Protein AF-A0A1G6D6C1-F1 (afdb_monomer_lite)

Sequence (81 aa):
MDKLIKVRVPESRIKALDYFIKLKGSTLEVEMEKAVDLLYDKFVPKEVRSYVEGTQPEADGVNGKHVCRKRSDDAGDGSPV

Structure (mmCIF, N/CA/C/O backbone):
data_AF-A0A1G6D6C1-F1
#
_entry.id   AF-A0A1G6D6C1-F1
#
loop_
_atom_site.group_PDB
_atom_site.id
_atom_site.type_symbol
_atom_site.label_atom_id
_atom_site.label_alt_id
_atom_site.label_comp_id
_atom_site.label_asym_id
_atom_site.label_entity_id
_atom_site.label_seq_id
_atom_site.pdbx_PDB_ins_code
_atom_site.Cartn_x
_atom_site.Cartn_y
_atom_site.Cartn_z
_atom_site.occupancy
_atom_site.B_iso_or_equiv
_atom_site.auth_seq_id
_atom_site.auth_comp_id
_atom_site.auth_asym_id
_atom_site.auth_atom_id
_atom_site.pdbx_PDB_model_num
ATOM 1 N N . MET A 1 1 ? -1.977 9.366 -14.506 1.00 51.47 1 MET A N 1
ATOM 2 C CA . MET A 1 1 ? -2.971 8.435 -15.086 1.00 51.47 1 MET A CA 1
ATOM 3 C C . MET A 1 1 ? -3.316 7.439 -14.004 1.00 51.47 1 MET A C 1
ATOM 5 O O . MET A 1 1 ? -2.486 6.594 -13.694 1.00 51.47 1 MET A O 1
ATOM 9 N N . ASP A 1 2 ? -4.496 7.568 -13.411 1.00 74.75 2 ASP A N 1
ATOM 10 C CA . ASP A 1 2 ? -4.880 6.777 -12.241 1.00 74.75 2 ASP A CA 1
ATOM 11 C C . ASP A 1 2 ? -5.573 5.490 -12.685 1.00 74.75 2 ASP A C 1
ATOM 13 O O . ASP A 1 2 ? -6.512 5.508 -13.487 1.00 74.75 2 ASP A O 1
ATOM 17 N N . LYS A 1 3 ? -5.094 4.346 -12.190 1.00 81.00 3 LYS A N 1
ATOM 18 C CA . LYS A 1 3 ? -5.664 3.035 -12.509 1.00 81.00 3 LYS A CA 1
ATOM 19 C C . LYS A 1 3 ? -6.417 2.491 -11.299 1.00 81.00 3 LYS A C 1
ATOM 21 O O . LYS A 1 3 ? -5.824 2.239 -10.257 1.00 81.00 3 LYS A O 1
ATOM 26 N N . LEU A 1 4 ? -7.716 2.235 -11.457 1.00 83.56 4 LEU A N 1
ATOM 27 C CA . LEU A 1 4 ? -8.537 1.642 -10.400 1.00 83.56 4 LEU A CA 1
ATOM 28 C C . LEU A 1 4 ? -8.316 0.124 -10.319 1.00 83.56 4 LEU A C 1
ATOM 30 O O . LEU A 1 4 ? -8.627 -0.611 -11.260 1.00 83.56 4 LEU A O 1
ATOM 34 N N . ILE A 1 5 ? -7.836 -0.357 -9.172 1.00 83.94 5 ILE A N 1
ATOM 35 C CA . ILE A 1 5 ? -7.683 -1.786 -8.872 1.00 83.94 5 ILE A CA 1
ATOM 36 C C . ILE A 1 5 ? -8.730 -2.179 -7.822 1.00 83.94 5 ILE A C 1
ATOM 38 O O . ILE A 1 5 ? -8.811 -1.574 -6.758 1.00 83.94 5 ILE A O 1
ATOM 42 N N . LYS A 1 6 ? -9.541 -3.207 -8.107 1.00 89.25 6 LYS A N 1
ATOM 43 C CA . LYS A 1 6 ? -10.526 -3.753 -7.156 1.00 89.25 6 LYS A CA 1
ATOM 44 C C . LYS A 1 6 ? -9.983 -5.033 -6.527 1.00 89.25 6 LYS A C 1
ATOM 46 O O . LYS A 1 6 ? -9.825 -6.035 -7.221 1.00 89.25 6 LYS A O 1
ATOM 51 N N . VAL A 1 7 ? -9.748 -5.018 -5.217 1.00 86.31 7 VAL A N 1
ATOM 52 C CA . VAL A 1 7 ? -9.285 -6.184 -4.446 1.00 86.31 7 VAL A CA 1
ATOM 53 C C . VAL A 1 7 ? -10.385 -6.622 -3.488 1.00 86.31 7 VAL A C 1
ATOM 55 O O . VAL A 1 7 ? -11.004 -5.796 -2.820 1.00 86.31 7 VAL A O 1
ATOM 58 N N . ARG A 1 8 ? -10.645 -7.930 -3.413 1.00 90.12 8 ARG A N 1
ATOM 59 C CA . ARG A 1 8 ? -11.561 -8.494 -2.417 1.00 90.12 8 ARG A CA 1
ATOM 60 C C . ARG A 1 8 ? -10.769 -8.884 -1.180 1.00 90.12 8 ARG A C 1
ATOM 62 O O . ARG A 1 8 ? -9.892 -9.740 -1.252 1.00 90.12 8 ARG A O 1
ATOM 69 N N . VAL A 1 9 ? -11.104 -8.274 -0.052 1.00 87.00 9 VAL A N 1
ATOM 70 C CA . VAL A 1 9 ? -10.495 -8.553 1.250 1.00 87.00 9 VAL A CA 1
ATOM 71 C C . VAL A 1 9 ? -11.625 -8.853 2.235 1.00 87.00 9 VAL A C 1
ATOM 73 O O . VAL A 1 9 ? -12.667 -8.200 2.165 1.00 87.00 9 VAL A O 1
ATOM 76 N N . PRO A 1 10 ? -11.474 -9.837 3.137 1.00 94.06 10 PRO A N 1
ATOM 77 C CA . PRO A 1 10 ? -12.479 -10.104 4.157 1.00 94.06 10 PRO A CA 1
ATOM 78 C C . PRO A 1 10 ? -12.719 -8.872 5.035 1.00 94.06 10 PRO A C 1
ATOM 80 O O . PRO A 1 10 ? -11.780 -8.272 5.567 1.00 94.06 10 PRO A O 1
ATOM 83 N N . GLU A 1 11 ? -13.993 -8.544 5.231 1.00 91.38 11 GLU A N 1
ATOM 84 C CA . GLU A 1 11 ? -14.435 -7.332 5.925 1.00 91.38 11 GLU A CA 1
ATOM 85 C C . GLU A 1 11 ? -13.894 -7.244 7.359 1.00 91.38 11 GLU A C 1
ATOM 87 O O . GLU A 1 11 ? -13.469 -6.180 7.801 1.00 91.38 11 GLU A O 1
ATOM 92 N N . SER A 1 12 ? -13.813 -8.375 8.068 1.00 92.69 12 SER A N 1
ATOM 93 C CA . SER A 1 12 ? -13.266 -8.443 9.430 1.00 92.69 12 SER A CA 1
ATOM 94 C C . SER A 1 12 ? -11.815 -7.961 9.504 1.00 92.69 12 SER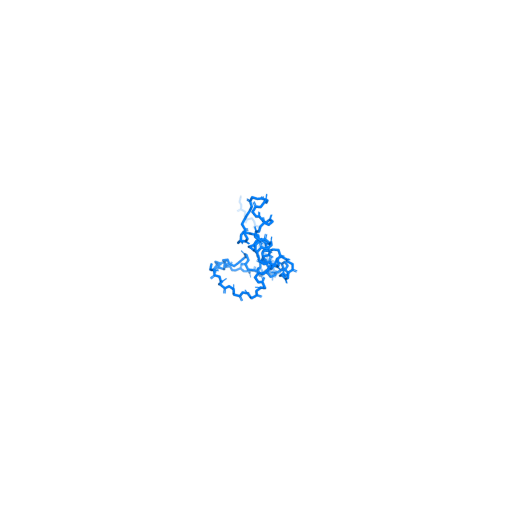 A C 1
ATOM 96 O O . SER A 1 12 ? -11.431 -7.309 10.473 1.00 92.69 12 SER A O 1
ATOM 98 N N . ARG A 1 13 ? -11.008 -8.248 8.472 1.00 92.25 13 ARG A N 1
ATOM 99 C CA . ARG A 1 13 ? -9.611 -7.798 8.416 1.00 92.25 13 ARG A CA 1
ATOM 100 C C . ARG A 1 13 ? -9.524 -6.312 8.101 1.00 92.25 13 ARG A C 1
ATOM 102 O O . ARG A 1 13 ? -8.731 -5.630 8.732 1.00 92.25 13 ARG A O 1
ATOM 109 N N . ILE A 1 14 ? -10.358 -5.815 7.185 1.00 92.00 14 ILE A N 1
ATOM 110 C CA . ILE A 1 14 ? -10.417 -4.385 6.853 1.00 92.00 14 ILE A CA 1
ATOM 111 C C . ILE A 1 14 ? -10.849 -3.561 8.066 1.00 92.00 14 ILE A C 1
ATOM 113 O O . ILE A 1 14 ? -10.208 -2.566 8.371 1.00 92.00 14 ILE A O 1
ATOM 117 N N . LYS A 1 15 ? -11.870 -4.005 8.806 1.00 91.19 15 LYS A N 1
ATOM 118 C CA . LYS A 1 15 ? -12.333 -3.329 10.027 1.00 91.19 15 LYS A CA 1
ATOM 119 C C . LYS A 1 15 ? -11.244 -3.236 11.093 1.00 91.19 15 LYS A C 1
ATOM 121 O O . LYS A 1 15 ? -11.027 -2.167 11.654 1.00 91.19 15 LYS A O 1
ATOM 126 N N . ALA A 1 16 ? -10.550 -4.343 11.362 1.00 93.81 16 ALA A N 1
ATOM 127 C CA . ALA A 1 16 ? -9.440 -4.341 12.311 1.00 93.81 16 ALA A CA 1
ATOM 128 C C . ALA A 1 16 ? -8.304 -3.427 11.830 1.00 93.81 16 ALA A C 1
ATOM 130 O O . ALA A 1 16 ? -7.786 -2.620 12.597 1.00 93.81 16 ALA A O 1
ATOM 131 N N . LEU A 1 17 ? -7.946 -3.524 10.550 1.00 90.69 17 LEU A N 1
ATOM 132 C CA . LEU A 1 17 ? -6.872 -2.740 9.954 1.00 90.69 17 LEU A CA 1
ATOM 133 C C . LEU A 1 17 ? -7.165 -1.233 10.003 1.00 90.69 17 LEU A C 1
ATOM 135 O O . LEU A 1 17 ? -6.325 -0.471 10.470 1.00 90.69 17 LEU A O 1
ATOM 139 N N . ASP A 1 18 ? -8.366 -0.817 9.602 1.00 90.19 18 ASP A N 1
ATOM 140 C CA . ASP A 1 18 ? -8.823 0.575 9.651 1.00 90.19 18 ASP A CA 1
ATOM 141 C C . ASP A 1 18 ? -8.775 1.142 11.079 1.00 90.19 18 ASP A C 1
ATOM 143 O O . ASP A 1 18 ? -8.281 2.249 11.292 1.00 90.19 18 ASP A O 1
ATOM 147 N N . TYR A 1 19 ? -9.186 0.350 12.075 1.00 92.94 19 TYR A N 1
ATOM 148 C CA . TYR A 1 19 ? -9.109 0.742 13.481 1.00 92.94 19 TYR A CA 1
ATOM 149 C C . TYR A 1 19 ? -7.667 1.045 13.922 1.00 92.94 19 TYR A C 1
ATOM 151 O O . TYR A 1 19 ? -7.392 2.114 14.468 1.00 92.94 19 TYR A O 1
ATOM 159 N N . PHE A 1 20 ? -6.720 0.146 13.637 1.00 92.50 20 PHE A N 1
ATOM 160 C CA . PHE A 1 20 ? -5.314 0.349 14.007 1.00 92.50 20 PHE A CA 1
ATOM 161 C C . PHE A 1 20 ? -4.628 1.467 13.216 1.00 92.50 20 PHE A C 1
ATOM 163 O O . PHE A 1 20 ? -3.740 2.136 13.746 1.00 92.50 20 PHE A O 1
ATOM 170 N N . ILE A 1 21 ? -5.025 1.687 11.964 1.00 91.25 21 ILE A N 1
ATOM 171 C CA . ILE A 1 21 ? -4.485 2.765 11.130 1.00 91.25 21 ILE A CA 1
ATOM 172 C C . ILE A 1 21 ? -4.953 4.133 11.640 1.00 91.25 21 ILE A C 1
ATOM 174 O O . ILE A 1 21 ? -4.136 5.047 11.781 1.00 91.25 21 ILE A O 1
ATOM 178 N N . LYS A 1 22 ? -6.229 4.249 12.027 1.00 90.88 22 LYS A N 1
ATOM 179 C CA . LYS A 1 22 ? -6.772 5.464 12.651 1.00 90.88 22 LYS A CA 1
ATOM 180 C C . LYS A 1 22 ? -6.091 5.793 13.974 1.00 90.88 22 LYS A C 1
ATOM 182 O O . LYS A 1 22 ? -5.805 6.957 14.230 1.00 90.88 22 LYS A O 1
ATOM 187 N N . LEU A 1 23 ? -5.759 4.781 14.780 1.00 90.81 23 LEU A N 1
ATOM 188 C CA . LEU A 1 23 ? -4.991 4.976 16.017 1.00 90.81 23 LEU A CA 1
ATOM 189 C C . LEU A 1 23 ? -3.602 5.583 15.769 1.00 90.81 23 LEU A C 1
ATOM 191 O O . LEU A 1 23 ? -3.101 6.325 16.607 1.00 90.81 23 LEU A O 1
ATOM 195 N N . LYS A 1 24 ? -2.990 5.296 14.617 1.00 88.06 24 LYS A N 1
ATOM 196 C CA . LYS A 1 24 ? -1.711 5.888 14.197 1.00 88.06 24 LYS A CA 1
ATOM 197 C C . LYS A 1 24 ? -1.860 7.266 13.539 1.00 88.06 24 LYS A C 1
ATOM 199 O O . LYS A 1 24 ? -0.855 7.847 13.142 1.00 88.06 24 LYS A O 1
ATOM 204 N N . GLY A 1 25 ? -3.084 7.779 13.397 1.00 88.56 25 GLY A N 1
ATOM 205 C CA . GLY A 1 25 ? -3.356 9.058 12.739 1.00 88.56 25 GLY A CA 1
ATOM 206 C C . GLY A 1 25 ? -3.201 9.019 11.216 1.00 88.56 25 GLY A C 1
ATOM 207 O O . GLY A 1 25 ? -2.908 10.042 10.609 1.00 88.56 25 GLY A O 1
ATOM 208 N N . SER A 1 26 ? -3.348 7.848 10.593 1.00 89.88 26 SER A N 1
ATOM 209 C CA . SER A 1 26 ? -3.325 7.683 9.131 1.00 89.88 26 SER A CA 1
ATOM 210 C C . SER A 1 26 ? -4.671 7.152 8.620 1.00 89.88 26 SER A C 1
ATOM 212 O O . SER A 1 26 ? -5.568 6.858 9.414 1.00 89.88 26 SER A O 1
ATOM 214 N N . THR A 1 27 ? -4.829 7.029 7.299 1.00 90.69 27 THR A N 1
ATOM 215 C CA . THR A 1 27 ? -6.011 6.421 6.660 1.00 90.69 27 THR A CA 1
ATOM 216 C C . THR A 1 27 ? -5.631 5.160 5.891 1.00 90.69 27 THR A C 1
ATOM 218 O O . THR A 1 27 ? -4.488 4.993 5.462 1.00 90.69 27 THR A O 1
ATOM 221 N N . LEU A 1 28 ? -6.590 4.241 5.743 1.00 87.88 28 LEU A N 1
ATOM 222 C CA . LEU A 1 28 ? -6.376 2.973 5.042 1.00 87.88 28 LEU A CA 1
ATOM 223 C C . LEU A 1 28 ? -5.922 3.189 3.591 1.00 87.88 28 LEU A C 1
ATOM 225 O O . LEU A 1 28 ? -5.077 2.447 3.102 1.00 87.88 28 LEU A O 1
ATOM 229 N N . GLU A 1 29 ? -6.460 4.215 2.931 1.00 86.75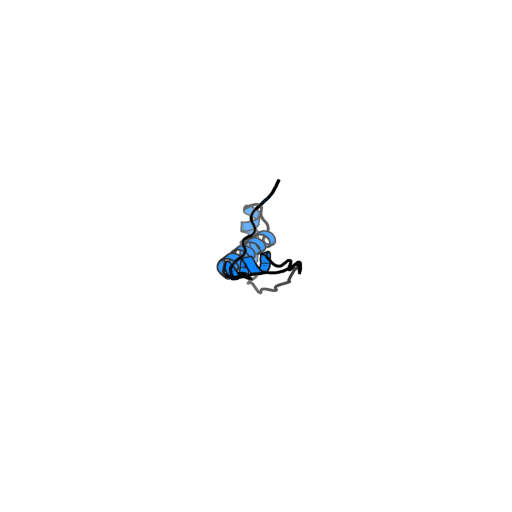 29 GLU A N 1
ATOM 230 C CA . GLU A 1 29 ? -6.122 4.585 1.554 1.00 86.75 29 GLU A CA 1
ATOM 231 C C . GLU A 1 29 ? -4.650 4.980 1.418 1.00 86.75 29 GLU A C 1
ATOM 233 O O . GLU A 1 29 ? -3.950 4.422 0.578 1.00 86.75 29 GLU A O 1
ATOM 238 N N . VAL A 1 30 ? -4.159 5.860 2.298 1.00 88.12 30 VAL A N 1
ATOM 239 C CA . VAL A 1 30 ? -2.758 6.313 2.296 1.00 88.12 30 VAL A CA 1
ATOM 240 C C . VAL A 1 30 ? -1.806 5.146 2.533 1.00 88.12 30 VAL A C 1
ATOM 242 O O . VAL A 1 30 ? -0.754 5.044 1.908 1.00 88.12 30 VAL A O 1
ATOM 245 N N . GLU A 1 31 ? -2.165 4.241 3.438 1.00 89.31 31 GLU A N 1
ATOM 246 C CA . GLU A 1 31 ? -1.293 3.116 3.762 1.00 89.31 31 GLU A CA 1
ATOM 247 C C . GLU A 1 31 ? -1.317 2.029 2.674 1.00 89.31 31 GLU A C 1
ATOM 249 O O . GLU A 1 31 ? -0.310 1.361 2.440 1.00 89.31 31 GLU A O 1
ATOM 254 N N . MET A 1 32 ? -2.430 1.896 1.944 1.00 89.00 32 MET A N 1
ATOM 255 C CA . MET A 1 32 ? -2.478 1.095 0.720 1.00 89.00 32 MET A CA 1
ATOM 256 C C . MET A 1 32 ? -1.652 1.710 -0.411 1.00 89.00 32 MET A C 1
ATOM 258 O O . MET A 1 32 ? -0.972 0.957 -1.104 1.00 89.00 32 MET A O 1
ATOM 262 N N . GLU A 1 33 ? -1.683 3.031 -0.592 1.00 87.00 33 GLU A N 1
ATOM 263 C CA . GLU A 1 33 ? -0.872 3.731 -1.599 1.00 87.00 33 GLU A CA 1
ATOM 264 C C . GLU A 1 33 ? 0.621 3.467 -1.371 1.00 87.00 33 GLU A C 1
ATOM 266 O O . GLU A 1 33 ? 1.288 2.903 -2.238 1.00 87.00 33 GLU A O 1
ATOM 271 N N . LYS A 1 34 ? 1.105 3.680 -0.140 1.00 88.88 34 LYS A N 1
ATOM 272 C CA . LYS A 1 34 ? 2.490 3.350 0.235 1.00 88.88 34 LYS A CA 1
ATOM 273 C C . LYS A 1 34 ? 2.831 1.879 0.010 1.00 88.88 34 LYS A C 1
ATOM 275 O O . LYS A 1 34 ? 3.933 1.551 -0.423 1.00 88.88 34 LYS A O 1
ATOM 280 N N . ALA A 1 35 ? 1.911 0.965 0.323 1.00 89.75 35 ALA A N 1
ATOM 281 C CA . ALA A 1 35 ? 2.139 -0.458 0.094 1.00 89.75 35 ALA A CA 1
ATOM 282 C C . ALA A 1 35 ? 2.283 -0.782 -1.403 1.00 89.75 35 ALA A C 1
ATOM 284 O O . ALA A 1 35 ? 3.078 -1.655 -1.760 1.00 89.75 35 ALA A O 1
ATOM 285 N N . VAL A 1 36 ? 1.542 -0.087 -2.271 1.00 88.88 36 VAL A N 1
ATOM 286 C CA . VAL A 1 36 ? 1.662 -0.211 -3.729 1.00 88.88 3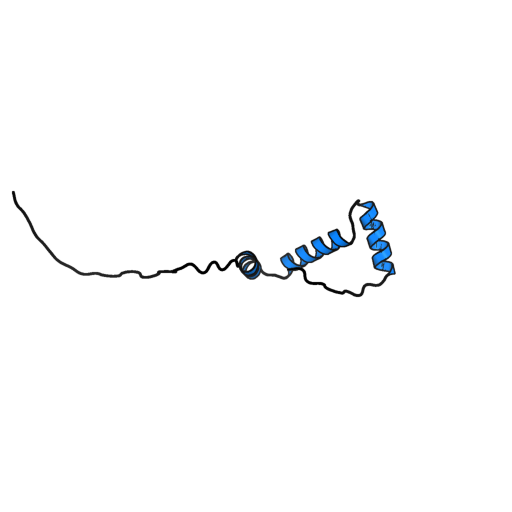6 VAL A CA 1
ATOM 287 C C . VAL A 1 36 ? 3.000 0.343 -4.219 1.00 88.88 36 VAL A C 1
ATOM 289 O O . VAL A 1 36 ? 3.652 -0.333 -5.016 1.00 88.88 36 VAL A O 1
ATOM 292 N N . ASP A 1 37 ? 3.462 1.478 -3.698 1.00 87.88 37 ASP A N 1
ATOM 293 C CA . ASP A 1 37 ? 4.777 2.038 -4.047 1.00 87.88 37 ASP A CA 1
ATOM 294 C C . ASP A 1 37 ? 5.918 1.089 -3.656 1.00 87.88 37 ASP A C 1
ATOM 296 O O . ASP A 1 37 ? 6.793 0.765 -4.460 1.00 87.88 37 ASP A O 1
ATOM 300 N N . LEU A 1 38 ? 5.856 0.524 -2.446 1.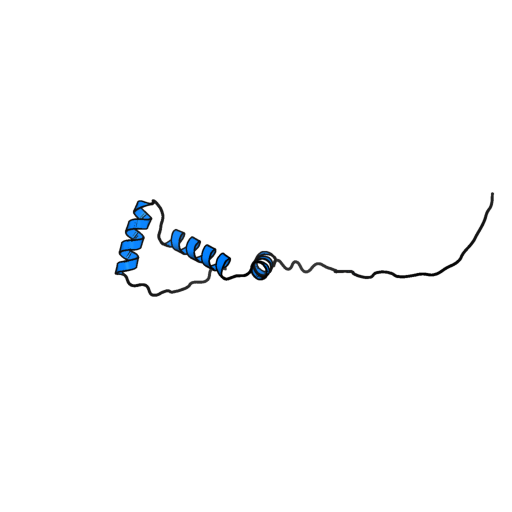00 88.94 38 LEU A N 1
ATOM 301 C CA . LEU A 1 38 ? 6.827 -0.474 -1.988 1.00 88.94 38 LEU A CA 1
ATOM 302 C C . LEU A 1 38 ? 6.793 -1.754 -2.836 1.00 88.94 38 LEU A C 1
ATOM 304 O O . LEU A 1 38 ? 7.829 -2.385 -3.065 1.00 88.94 38 LEU A O 1
ATOM 308 N N . LEU A 1 39 ? 5.610 -2.166 -3.298 1.00 89.38 39 LEU A N 1
ATOM 309 C CA . LEU A 1 39 ? 5.467 -3.287 -4.228 1.00 89.38 39 LEU A CA 1
ATOM 310 C C . LEU A 1 39 ? 6.112 -2.962 -5.576 1.00 89.38 39 LEU A C 1
ATOM 312 O O . LEU A 1 39 ? 6.834 -3.802 -6.114 1.00 89.38 39 LEU A O 1
ATOM 316 N N . TYR A 1 40 ? 5.900 -1.757 -6.097 1.00 85.88 40 TYR A N 1
ATOM 317 C CA . TYR A 1 40 ? 6.542 -1.295 -7.322 1.00 85.88 40 TYR A CA 1
ATOM 318 C C . TYR A 1 40 ? 8.069 -1.331 -7.184 1.00 85.88 40 TYR A C 1
ATOM 320 O O . TYR A 1 40 ? 8.746 -1.961 -7.997 1.00 85.88 40 TYR A O 1
ATOM 328 N N . ASP A 1 41 ? 8.618 -0.806 -6.092 1.00 85.19 41 ASP A N 1
ATOM 329 C CA . ASP A 1 41 ? 10.060 -0.843 -5.841 1.00 85.19 41 ASP A CA 1
ATOM 330 C C . ASP A 1 41 ? 10.622 -2.254 -5.635 1.00 85.19 41 ASP A C 1
ATOM 332 O O . ASP A 1 41 ? 11.786 -2.520 -5.945 1.00 85.19 41 ASP A O 1
ATOM 336 N N . LYS A 1 42 ? 9.830 -3.181 -5.101 1.00 87.94 42 LYS A N 1
ATOM 337 C CA . LYS A 1 42 ? 10.288 -4.555 -4.883 1.00 87.94 42 LYS A CA 1
ATOM 338 C C . LYS A 1 42 ? 10.257 -5.389 -6.162 1.00 87.94 42 LYS A C 1
ATOM 340 O O . LYS A 1 42 ? 11.144 -6.215 -6.368 1.00 87.94 42 LYS A O 1
ATOM 345 N N . PHE A 1 43 ? 9.222 -5.220 -6.981 1.00 86.75 43 PHE A N 1
ATOM 346 C CA . PHE A 1 43 ? 8.972 -6.074 -8.143 1.00 86.75 43 PHE A CA 1
ATOM 347 C C . PHE A 1 43 ? 9.487 -5.490 -9.452 1.00 86.75 43 PHE A C 1
ATOM 349 O O . PHE A 1 43 ? 9.778 -6.258 -10.367 1.00 86.75 43 PHE A O 1
ATOM 356 N N . VAL A 1 44 ? 9.618 -4.168 -9.557 1.00 84.81 44 VAL A N 1
ATOM 357 C CA . VAL A 1 44 ? 10.129 -3.518 -10.763 1.00 84.81 44 VAL A CA 1
ATOM 358 C C . VAL A 1 44 ? 11.640 -3.330 -10.620 1.00 84.81 44 VAL A C 1
ATOM 360 O O . VAL A 1 44 ? 12.094 -2.591 -9.739 1.00 84.81 44 VAL A O 1
ATOM 363 N N . PRO A 1 45 ? 12.462 -3.981 -11.461 1.00 85.38 45 PRO A N 1
ATOM 364 C CA . PRO A 1 45 ? 13.902 -3.766 -11.468 1.00 85.38 45 PRO A CA 1
ATOM 365 C C . PRO A 1 45 ? 14.242 -2.304 -11.757 1.00 85.38 45 PRO A C 1
ATOM 367 O O . PRO A 1 45 ? 13.514 -1.607 -12.467 1.00 85.38 45 PRO A O 1
ATOM 370 N N . LYS A 1 46 ? 15.380 -1.842 -11.236 1.00 74.25 46 LYS A N 1
ATOM 371 C CA . LYS A 1 46 ? 15.824 -0.446 -11.371 1.00 74.25 46 LYS A CA 1
ATOM 372 C C . LYS A 1 46 ? 15.937 0.008 -12.835 1.00 74.25 46 LYS A C 1
ATOM 374 O O . LYS A 1 46 ? 15.631 1.154 -13.136 1.00 74.25 46 LYS A O 1
ATOM 379 N N . GLU A 1 47 ? 16.313 -0.899 -13.739 1.00 75.06 47 GLU A N 1
ATOM 380 C CA . GLU A 1 47 ? 16.381 -0.646 -15.188 1.00 75.06 47 GLU A CA 1
ATOM 381 C C . GLU A 1 47 ? 15.013 -0.280 -15.781 1.00 75.06 47 GLU A C 1
ATOM 383 O O . GLU A 1 47 ? 14.912 0.645 -16.582 1.00 75.06 47 GLU A O 1
ATOM 388 N N . VAL A 1 48 ? 13.946 -0.952 -15.341 1.00 76.94 48 VAL A N 1
ATOM 389 C CA . VAL A 1 48 ? 12.578 -0.680 -15.801 1.00 76.94 48 VAL A CA 1
ATOM 390 C C . VAL A 1 48 ? 12.018 0.576 -15.130 1.00 76.94 48 VAL A C 1
ATOM 392 O O . VAL A 1 48 ? 11.362 1.367 -15.799 1.00 76.94 48 VAL A O 1
ATOM 395 N N . ARG A 1 49 ? 12.330 0.826 -13.849 1.00 78.12 49 ARG A N 1
ATOM 396 C CA . ARG A 1 49 ? 11.959 2.085 -13.168 1.00 78.12 49 ARG A CA 1
ATOM 397 C C . ARG A 1 49 ? 12.544 3.304 -13.867 1.00 78.12 49 ARG A C 1
ATOM 399 O O . ARG A 1 49 ? 11.799 4.197 -14.243 1.00 78.12 49 ARG A O 1
ATOM 406 N N . SER A 1 50 ? 13.844 3.270 -14.160 1.00 69.31 50 SER A N 1
ATOM 407 C CA . SER A 1 50 ? 14.523 4.343 -14.889 1.00 69.31 50 SER A CA 1
ATOM 408 C C . SER A 1 50 ? 13.960 4.562 -16.296 1.00 69.31 50 SER A C 1
ATOM 410 O O . SER A 1 50 ? 14.071 5.666 -16.816 1.00 69.31 50 SER A O 1
ATOM 412 N N . TYR A 1 51 ? 13.377 3.536 -16.922 1.00 74.81 51 TYR A N 1
ATOM 413 C CA . TYR A 1 51 ? 12.719 3.663 -18.221 1.00 74.81 51 TYR A CA 1
ATOM 414 C C . TYR A 1 51 ? 11.338 4.322 -18.105 1.00 74.81 51 TYR A C 1
ATOM 416 O O . TYR A 1 51 ? 11.015 5.203 -18.897 1.00 74.81 51 TYR A O 1
ATOM 424 N N . VAL A 1 52 ? 10.543 3.933 -17.103 1.00 74.31 52 VAL A N 1
ATOM 425 C CA . VAL A 1 52 ? 9.198 4.482 -16.844 1.00 74.31 52 VAL A CA 1
ATOM 426 C C . VAL A 1 52 ? 9.268 5.920 -16.316 1.00 74.31 52 VAL A C 1
ATOM 428 O O . VAL A 1 52 ? 8.483 6.764 -16.734 1.00 74.31 52 VAL A O 1
ATOM 431 N N . GLU A 1 53 ? 10.228 6.222 -15.442 1.00 68.31 53 GLU A N 1
ATOM 432 C CA . GLU A 1 53 ? 10.475 7.577 -14.926 1.00 68.31 53 GLU A CA 1
ATOM 433 C C . GLU A 1 53 ? 11.244 8.447 -15.938 1.00 68.31 53 GLU A C 1
ATOM 435 O O . GLU A 1 53 ? 11.121 9.668 -15.934 1.00 68.31 53 GLU A O 1
ATOM 440 N N . GLY A 1 54 ? 12.011 7.816 -16.834 1.00 57.12 54 GLY A N 1
ATOM 441 C CA . GLY A 1 54 ? 12.797 8.461 -17.888 1.00 57.12 54 GLY A CA 1
ATOM 442 C C . GLY A 1 54 ? 12.075 8.639 -19.226 1.00 57.12 54 GLY A C 1
ATOM 443 O O . GLY A 1 54 ? 12.724 8.992 -20.207 1.00 57.12 54 GLY A O 1
ATOM 444 N N . THR A 1 55 ? 10.762 8.404 -19.309 1.00 49.69 55 THR A N 1
ATOM 445 C CA . THR A 1 55 ? 9.977 8.638 -20.533 1.00 49.69 55 THR A CA 1
ATOM 446 C C . THR A 1 55 ? 9.046 9.850 -20.410 1.00 49.69 55 THR A C 1
ATOM 448 O O . THR A 1 55 ? 7.827 9.742 -20.464 1.00 49.69 55 THR A O 1
ATOM 451 N N . GLN A 1 56 ? 9.637 11.047 -20.398 1.00 42.28 56 GLN A N 1
ATOM 452 C CA . GLN A 1 56 ? 9.369 11.945 -21.524 1.00 42.28 56 GLN A CA 1
ATOM 453 C C . GLN A 1 56 ? 10.389 11.592 -22.614 1.00 42.28 56 GLN A C 1
ATOM 455 O O . GLN A 1 56 ? 11.548 11.988 -22.501 1.00 42.28 56 GLN A O 1
ATOM 460 N N . PRO A 1 57 ? 10.020 10.840 -23.666 1.00 44.12 57 PRO A N 1
ATOM 461 C CA . PRO A 1 57 ? 10.776 10.902 -24.899 1.00 44.12 57 PRO A CA 1
ATOM 462 C C . PRO A 1 57 ? 10.436 12.250 -25.546 1.00 44.12 57 PRO A C 1
ATOM 464 O O . PRO A 1 57 ? 9.573 12.329 -26.417 1.00 44.12 57 PRO A O 1
ATOM 467 N N . GLU A 1 58 ? 11.084 13.324 -25.096 1.00 47.66 58 GLU A N 1
ATOM 468 C CA . GLU A 1 58 ? 11.315 14.448 -26.001 1.00 47.66 58 GLU A CA 1
ATOM 469 C C . GLU A 1 58 ? 12.194 13.878 -27.115 1.00 47.66 58 GLU A C 1
ATOM 471 O O . GLU A 1 58 ? 13.307 13.393 -26.893 1.00 47.66 58 GLU A O 1
ATOM 476 N N . ALA A 1 59 ? 11.607 13.785 -28.300 1.00 52.91 59 ALA A N 1
ATOM 477 C CA . ALA A 1 59 ? 12.235 13.256 -29.488 1.00 52.91 59 ALA A CA 1
ATOM 478 C C . ALA A 1 59 ? 13.264 14.256 -30.031 1.00 52.91 59 ALA A C 1
ATOM 480 O O . ALA A 1 59 ? 13.057 14.824 -31.089 1.00 52.91 59 ALA A O 1
ATOM 481 N N . ASP A 1 60 ? 14.393 14.422 -29.351 1.00 45.16 60 ASP A N 1
ATOM 482 C CA . ASP A 1 60 ? 15.551 15.177 -29.835 1.00 45.16 60 ASP A CA 1
ATOM 483 C C . ASP A 1 60 ? 16.794 14.541 -29.195 1.00 45.16 60 ASP A C 1
ATOM 485 O O . ASP A 1 60 ? 16.911 14.465 -27.982 1.00 45.16 60 ASP A O 1
ATOM 489 N N . GLY A 1 61 ? 17.800 13.995 -29.863 1.00 46.84 61 GLY A N 1
ATOM 490 C CA . GLY A 1 61 ? 18.206 13.975 -31.251 1.00 46.84 61 GLY A CA 1
ATOM 491 C C . GLY A 1 61 ? 19.686 13.561 -31.226 1.00 46.84 61 GLY A C 1
ATOM 492 O O . GLY A 1 61 ? 20.483 14.128 -30.490 1.00 46.84 61 GLY A O 1
ATOM 493 N N . VAL A 1 62 ? 20.046 12.551 -32.024 1.00 50.94 62 VAL A N 1
ATOM 494 C CA . VAL A 1 62 ? 21.421 12.210 -32.452 1.00 50.94 62 VAL A CA 1
ATOM 495 C C . VAL A 1 62 ? 22.398 11.687 -31.380 1.00 50.94 62 VAL A C 1
ATOM 497 O O . VAL A 1 62 ? 23.259 12.377 -30.844 1.00 50.94 62 VAL A O 1
ATOM 500 N N . ASN A 1 63 ? 22.400 10.357 -31.238 1.00 47.97 63 ASN A N 1
ATOM 501 C CA . ASN A 1 63 ? 23.588 9.591 -30.857 1.00 47.97 63 ASN A CA 1
ATOM 502 C C . ASN A 1 63 ? 24.547 9.519 -32.064 1.00 47.97 63 ASN A C 1
ATOM 504 O O . ASN A 1 63 ? 24.523 8.573 -32.854 1.00 47.97 63 ASN A O 1
ATOM 508 N N . GLY A 1 64 ? 25.355 10.563 -32.242 1.00 49.94 64 GLY A N 1
ATOM 509 C CA . GLY A 1 64 ? 26.331 10.697 -33.324 1.00 49.94 64 GLY A CA 1
ATOM 510 C C . GLY A 1 64 ? 27.681 10.067 -32.992 1.00 49.94 64 GLY A C 1
ATOM 511 O O . GLY A 1 64 ? 28.688 10.764 -32.910 1.00 49.94 64 GLY A O 1
ATOM 512 N N . LYS A 1 65 ? 27.744 8.741 -32.844 1.00 54.94 65 LYS A N 1
ATOM 513 C CA . LYS A 1 65 ? 29.022 8.011 -32.880 1.00 54.94 65 LYS A CA 1
ATOM 514 C C . LYS A 1 65 ? 29.518 7.876 -34.322 1.00 54.94 65 LYS A C 1
ATOM 516 O O . LYS A 1 65 ? 29.466 6.803 -34.909 1.00 54.94 65 LYS A O 1
ATOM 521 N N . HIS A 1 66 ? 30.024 8.970 -34.886 1.00 52.00 66 HIS A N 1
ATOM 522 C CA . HIS A 1 66 ? 30.912 8.930 -36.047 1.00 52.00 66 HIS A CA 1
ATOM 523 C C . HIS A 1 66 ? 32.321 9.289 -35.588 1.00 52.00 66 HIS A C 1
ATOM 525 O O . HIS A 1 66 ? 32.727 10.446 -35.554 1.00 52.00 66 HIS A O 1
ATOM 531 N N . VAL A 1 67 ? 33.083 8.254 -35.236 1.00 55.31 67 VAL A N 1
ATOM 532 C CA . VAL A 1 67 ? 34.540 8.346 -35.185 1.00 55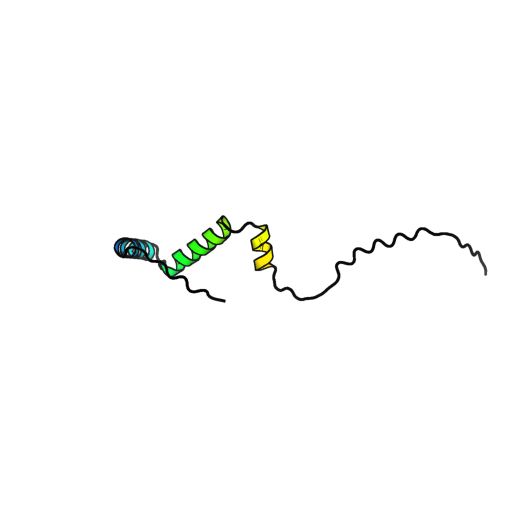.31 67 VAL A CA 1
ATOM 533 C C . VAL A 1 67 ? 35.000 8.628 -36.614 1.00 55.31 67 VAL A C 1
ATOM 535 O O . VAL A 1 67 ? 35.086 7.714 -37.435 1.00 55.31 67 VAL A O 1
ATOM 538 N N . CYS A 1 68 ? 35.275 9.892 -36.934 1.00 50.09 68 CYS A N 1
ATOM 539 C CA . CYS A 1 68 ? 35.895 10.252 -38.201 1.00 50.09 68 CYS A CA 1
ATOM 540 C C . CYS A 1 68 ? 37.380 9.867 -38.132 1.00 50.09 68 CYS A C 1
ATOM 542 O O . CYS A 1 68 ? 38.254 10.667 -37.810 1.00 50.09 68 CYS A O 1
ATOM 544 N N . ARG A 1 69 ? 37.668 8.585 -38.388 1.00 53.34 69 ARG A N 1
ATOM 545 C CA . ARG A 1 69 ? 39.003 8.126 -38.775 1.00 53.34 69 ARG A CA 1
ATOM 546 C C . ARG A 1 69 ? 39.257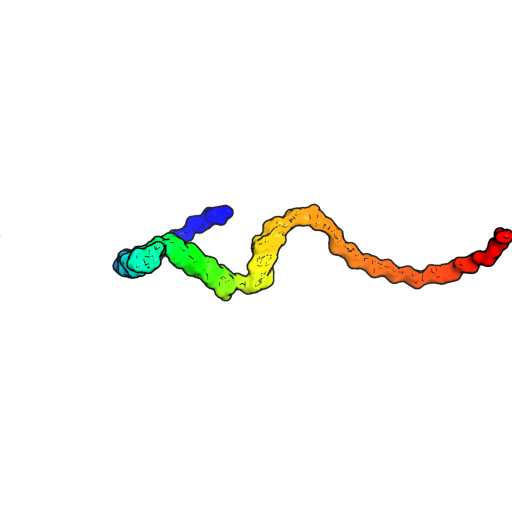 8.623 -40.195 1.00 53.34 69 ARG A C 1
ATOM 548 O O . ARG A 1 69 ? 38.909 7.944 -41.157 1.00 53.34 69 ARG A O 1
ATOM 555 N N . LYS A 1 70 ? 39.903 9.776 -40.324 1.00 57.38 70 LYS A N 1
ATOM 556 C CA . LYS A 1 70 ? 40.649 10.115 -41.534 1.00 57.38 70 LYS A CA 1
ATOM 557 C C . LYS A 1 70 ? 42.110 10.296 -41.129 1.00 57.38 70 LYS A C 1
ATOM 559 O O . LYS A 1 70 ? 42.527 11.356 -40.684 1.00 57.38 70 LYS A O 1
ATOM 564 N N . ARG A 1 71 ? 42.866 9.196 -41.222 1.00 53.06 71 ARG A N 1
ATOM 565 C CA . ARG A 1 71 ? 44.255 9.303 -41.675 1.00 53.06 71 ARG A CA 1
ATOM 566 C C . ARG A 1 71 ? 44.177 9.835 -43.099 1.00 53.06 71 ARG A C 1
ATOM 568 O O . ARG A 1 71 ? 43.322 9.345 -43.838 1.00 53.06 71 ARG A O 1
ATOM 575 N N . SER A 1 72 ? 44.987 10.842 -43.382 1.00 53.22 72 SER A N 1
ATOM 576 C CA . SER A 1 72 ? 45.682 11.105 -44.644 1.00 53.22 72 SER A CA 1
ATOM 577 C C . SER A 1 72 ? 46.027 12.589 -44.661 1.00 53.22 72 SER A C 1
ATOM 579 O O . SER A 1 72 ? 45.128 13.413 -44.549 1.00 53.22 72 SER A O 1
ATOM 581 N N . ASP A 1 73 ? 47.290 12.953 -44.470 1.00 51.06 73 ASP A N 1
ATOM 582 C CA . ASP A 1 73 ? 48.393 12.912 -45.448 1.00 51.06 73 ASP A CA 1
ATOM 583 C C . ASP A 1 73 ? 48.582 14.331 -46.012 1.00 51.06 73 ASP A C 1
ATOM 585 O O . ASP A 1 73 ? 47.627 14.948 -46.469 1.00 51.06 73 ASP A O 1
ATOM 589 N N . ASP A 1 74 ? 49.828 14.799 -45.920 1.00 53.06 74 ASP A N 1
ATOM 590 C CA . ASP A 1 74 ? 50.538 15.662 -46.872 1.00 53.06 74 ASP A CA 1
ATOM 591 C C . ASP A 1 74 ? 49.953 17.018 -47.327 1.00 53.06 74 ASP A C 1
ATOM 593 O O . ASP A 1 74 ? 49.002 17.084 -48.101 1.00 53.06 74 ASP A O 1
ATOM 597 N N . ALA A 1 75 ? 50.631 18.092 -46.894 1.00 57.06 75 ALA A N 1
ATOM 598 C CA . ALA A 1 75 ? 51.014 19.317 -47.628 1.00 57.06 75 ALA A CA 1
ATOM 599 C C . ALA A 1 75 ? 51.261 20.414 -46.565 1.00 57.06 75 ALA A C 1
ATOM 601 O O . ALA A 1 75 ? 50.351 20.796 -45.841 1.00 57.06 75 ALA A O 1
ATOM 602 N N . GLY A 1 76 ? 52.469 20.909 -46.296 1.00 56.91 76 GLY A N 1
ATOM 603 C CA . GLY A 1 76 ? 53.467 21.305 -47.274 1.00 56.91 76 GLY A CA 1
ATOM 604 C C . GLY A 1 76 ? 53.015 22.602 -47.935 1.00 56.91 76 GLY A C 1
ATOM 605 O O . GLY A 1 76 ? 52.420 22.531 -48.997 1.00 56.91 76 GLY A O 1
ATOM 606 N N . ASP A 1 77 ? 53.278 23.753 -47.312 1.00 54.69 77 ASP A N 1
ATOM 607 C CA . ASP A 1 77 ? 53.649 24.958 -48.058 1.00 54.69 77 ASP A CA 1
ATOM 608 C C . ASP A 1 77 ? 54.334 25.963 -47.130 1.00 54.69 77 ASP A C 1
ATOM 610 O O . ASP A 1 77 ? 53.808 26.358 -46.086 1.00 54.69 77 ASP A O 1
ATOM 614 N N . GLY A 1 78 ? 55.568 26.296 -47.484 1.00 55.12 78 GLY A N 1
ATOM 615 C CA . GLY A 1 78 ? 56.359 27.300 -46.808 1.00 55.12 78 GLY A CA 1
ATOM 616 C C . GLY A 1 78 ? 56.198 28.658 -47.477 1.00 55.12 78 GLY A C 1
ATOM 617 O O . GLY A 1 78 ? 56.270 28.746 -48.695 1.00 55.12 78 GLY A O 1
ATOM 618 N N . SER A 1 79 ? 56.179 29.690 -46.624 1.00 51.50 79 SER A N 1
ATOM 619 C CA . SER A 1 79 ? 56.679 31.053 -46.890 1.00 51.50 79 SER A CA 1
ATOM 620 C C . SER A 1 79 ? 55.908 31.872 -47.948 1.00 51.50 79 SER A C 1
ATOM 622 O O . SER A 1 79 ? 55.044 31.338 -48.628 1.00 51.50 79 SER A O 1
ATOM 624 N N . PRO A 1 80 ? 56.223 33.162 -48.187 1.00 58.75 80 PRO A N 1
ATOM 625 C CA . PRO A 1 80 ? 56.972 34.168 -47.410 1.00 58.75 80 PRO A CA 1
ATOM 626 C C . PRO A 1 80 ? 56.174 35.491 -47.229 1.00 58.75 80 PRO A C 1
ATOM 628 O O . PRO A 1 80 ? 55.193 35.724 -47.928 1.00 58.75 80 PRO A O 1
ATOM 631 N N . VAL A 1 81 ? 56.596 36.378 -46.317 1.00 49.88 81 VAL A N 1
ATOM 632 C CA . VAL A 1 81 ? 57.265 37.688 -46.563 1.00 49.88 81 VAL A CA 1
ATOM 633 C C . VAL A 1 81 ? 57.650 38.335 -45.236 1.00 49.88 81 VAL A C 1
ATOM 635 O O . VAL A 1 81 ? 56.882 38.190 -44.261 1.00 49.88 81 VAL A O 1
#

Secondary structure (DSSP, 8-state):
----------HHHHHHHHHHHHHTT--HHHHHHHHHHHHHHHHS-HHHHHHHHT---------------------------

Radius of gyration: 30.03 Å; chains: 1; bounding box: 72×48×64 Å

Foldseek 3Di:
DDDDDDDDDPPVVVVVVQVVQVVVVHGPVVVVVVVVVVVCVVPPDPVRVCVVVVPPPPPDDDPPPDPPPDDDDDDDDDDDD

pLDDT: mean 73.98, std 17.46, range [42.28, 94.06]